Protein AF-A0A917M092-F1 (afdb_monomer_lite)

Radius of gyration: 10.57 Å; chains: 1; bounding box: 28×21×24 Å

Structure (mmCIF, N/CA/C/O backbone):
data_AF-A0A917M092-F1
#
_entry.id   AF-A0A917M092-F1
#
loop_
_atom_site.group_PDB
_atom_site.id
_atom_site.type_symbol
_atom_site.label_atom_id
_atom_site.label_alt_id
_atom_site.label_comp_id
_atom_site.label_asym_id
_atom_site.label_entity_id
_atom_site.label_seq_id
_atom_site.pdbx_PDB_ins_code
_atom_site.Cartn_x
_atom_site.Cartn_y
_atom_site.Cartn_z
_atom_site.occupancy
_atom_site.B_iso_or_equiv
_atom_site.auth_seq_id
_atom_site.auth_comp_id
_atom_site.auth_asym_id
_atom_site.auth_atom_id
_atom_site.pdbx_PDB_model_num
ATOM 1 N N . MET A 1 1 ? -0.856 6.044 8.280 1.00 82.50 1 MET A N 1
ATOM 2 C CA . MET A 1 1 ? -0.445 5.678 6.900 1.00 82.50 1 MET A CA 1
ATOM 3 C C . MET A 1 1 ? -1.156 4.419 6.378 1.00 82.50 1 MET A C 1
ATOM 5 O O . MET A 1 1 ? -1.835 4.504 5.363 1.00 82.50 1 MET A O 1
ATOM 9 N N . LEU A 1 2 ? -1.067 3.265 7.058 1.00 82.44 2 LEU A N 1
ATOM 10 C CA . LEU A 1 2 ? -1.672 1.991 6.607 1.00 82.44 2 LEU A CA 1
ATOM 11 C C . LEU A 1 2 ? -3.188 2.055 6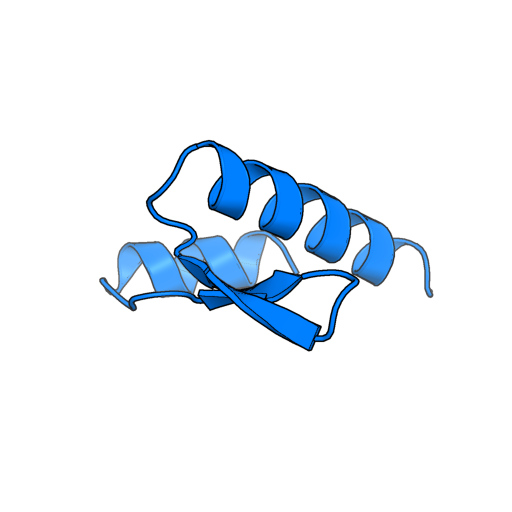.351 1.00 82.44 2 LEU A C 1
ATOM 13 O O . LEU A 1 2 ? -3.658 1.570 5.326 1.00 82.44 2 LEU A O 1
ATOM 17 N N . THR A 1 3 ? -3.952 2.711 7.229 1.00 85.19 3 THR A N 1
ATOM 18 C CA . THR A 1 3 ? -5.405 2.879 7.053 1.00 85.19 3 THR A CA 1
ATOM 19 C C . THR A 1 3 ? -5.745 3.636 5.768 1.00 85.19 3 THR A C 1
ATOM 21 O O . THR A 1 3 ? -6.655 3.250 5.045 1.00 85.19 3 THR A O 1
ATOM 24 N N . PHE A 1 4 ? -4.970 4.671 5.435 1.00 86.06 4 PHE A N 1
ATOM 25 C CA . PHE A 1 4 ? -5.148 5.460 4.214 1.00 86.06 4 PHE A CA 1
ATOM 26 C C . PHE A 1 4 ? -4.890 4.624 2.952 1.00 86.06 4 PHE A C 1
ATOM 28 O O . PHE A 1 4 ? -5.694 4.635 2.021 1.00 86.06 4 PHE A O 1
ATOM 35 N N . VAL A 1 5 ? -3.822 3.824 2.961 1.00 87.38 5 VAL A N 1
ATOM 36 C CA . VAL A 1 5 ? -3.519 2.839 1.911 1.00 87.38 5 VAL A CA 1
ATOM 37 C C . VAL A 1 5 ? -4.661 1.827 1.748 1.00 87.38 5 VAL A C 1
ATOM 39 O O . VAL A 1 5 ? -5.054 1.523 0.620 1.00 87.38 5 VAL A O 1
ATOM 42 N N . GLY A 1 6 ? -5.230 1.343 2.856 1.00 86.62 6 GLY A N 1
ATOM 43 C CA . GLY A 1 6 ? -6.390 0.449 2.849 1.00 86.62 6 GLY A CA 1
ATOM 44 C C . GLY A 1 6 ? -7.604 1.066 2.152 1.00 86.62 6 GLY A C 1
ATOM 45 O O . GLY A 1 6 ? -8.211 0.431 1.290 1.00 86.62 6 GLY A O 1
ATOM 46 N N . THR A 1 7 ? -7.907 2.335 2.437 1.00 90.75 7 THR A N 1
ATOM 47 C CA . THR A 1 7 ? -9.014 3.056 1.791 1.00 90.75 7 THR A CA 1
ATOM 48 C C . THR A 1 7 ? -8.792 3.241 0.287 1.00 90.75 7 THR A C 1
ATOM 50 O O . THR A 1 7 ? -9.740 3.155 -0.492 1.00 90.75 7 THR A O 1
ATOM 53 N N . LEU A 1 8 ? -7.552 3.479 -0.152 1.00 88.75 8 LEU A N 1
ATOM 54 C CA . LEU A 1 8 ? -7.228 3.591 -1.579 1.00 88.75 8 LEU A CA 1
ATOM 55 C C . LEU A 1 8 ? -7.360 2.245 -2.305 1.00 88.75 8 LEU A C 1
ATOM 57 O O . LEU A 1 8 ? -7.934 2.197 -3.393 1.00 88.75 8 LEU A O 1
ATOM 61 N N . ARG A 1 9 ? -6.916 1.142 -1.686 1.00 85.75 9 ARG A N 1
ATOM 62 C CA . ARG A 1 9 ? -7.124 -0.213 -2.228 1.00 85.75 9 ARG A CA 1
ATOM 63 C C . ARG A 1 9 ? -8.604 -0.566 -2.341 1.00 85.75 9 ARG A C 1
ATOM 65 O O . ARG A 1 9 ? -9.016 -1.093 -3.368 1.00 85.75 9 ARG A O 1
ATOM 72 N N . ALA A 1 10 ? -9.407 -0.233 -1.329 1.00 89.31 10 ALA A N 1
ATOM 73 C CA . ALA A 1 10 ? -10.854 -0.460 -1.351 1.00 89.31 10 ALA A CA 1
ATOM 74 C C . ALA A 1 10 ? -11.560 0.300 -2.492 1.00 89.31 10 ALA A C 1
ATOM 76 O O . ALA A 1 10 ? -12.600 -0.134 -2.975 1.00 89.31 10 ALA A O 1
ATOM 77 N N . ARG A 1 11 ? -10.971 1.408 -2.961 1.00 92.88 11 ARG A N 1
ATOM 78 C CA . ARG A 1 11 ? -11.432 2.178 -4.128 1.00 92.88 11 ARG A CA 1
ATOM 79 C C . ARG A 1 11 ? -10.904 1.657 -5.471 1.00 92.88 11 ARG A C 1
ATOM 81 O O . ARG A 1 11 ? -11.149 2.286 -6.493 1.00 92.88 11 ARG A O 1
ATOM 88 N N . GLY A 1 12 ? -10.167 0.544 -5.486 1.00 88.94 12 GLY A N 1
ATOM 89 C CA . GLY A 1 12 ? -9.579 -0.023 -6.703 1.00 88.94 12 GLY A CA 1
ATOM 90 C C . GLY A 1 12 ? -8.376 0.756 -7.244 1.00 88.94 12 GLY A C 1
ATOM 91 O O . GLY A 1 12 ? -7.990 0.557 -8.396 1.00 88.94 12 GLY A O 1
ATOM 92 N N . ALA A 1 13 ? -7.774 1.644 -6.445 1.00 90.44 13 ALA A N 1
ATOM 93 C CA . ALA A 1 13 ? -6.596 2.388 -6.872 1.00 90.44 13 ALA A CA 1
ATOM 94 C C . ALA A 1 13 ? -5.390 1.448 -7.019 1.00 90.44 13 ALA A C 1
ATOM 96 O O . ALA A 1 13 ? -5.057 0.696 -6.099 1.00 90.44 13 ALA A O 1
ATOM 97 N N . ARG A 1 14 ? -4.697 1.531 -8.161 1.00 88.56 14 ARG A N 1
ATOM 98 C CA . ARG A 1 14 ? -3.411 0.853 -8.358 1.00 88.56 14 ARG A CA 1
ATOM 99 C C . ARG A 1 14 ? -2.324 1.632 -7.633 1.00 88.56 14 ARG A C 1
ATOM 101 O O . ARG A 1 14 ? -1.947 2.721 -8.059 1.00 88.56 14 ARG A O 1
ATOM 108 N N . LEU A 1 15 ? -1.839 1.075 -6.530 1.00 91.25 15 LEU A N 1
ATOM 109 C CA . LEU A 1 15 ? -0.787 1.689 -5.728 1.00 91.25 15 LEU A CA 1
ATOM 110 C C . LEU A 1 15 ? 0.583 1.181 -6.177 1.00 91.25 15 LEU A C 1
ATOM 112 O O . LEU A 1 15 ? 0.785 -0.024 -6.352 1.00 91.25 15 LEU A O 1
ATOM 116 N N . ARG A 1 16 ? 1.528 2.108 -6.313 1.00 91.69 16 ARG A N 1
ATOM 117 C CA . ARG A 1 16 ? 2.939 1.832 -6.590 1.00 91.69 16 ARG A CA 1
ATOM 118 C C . ARG A 1 16 ? 3.771 2.453 -5.478 1.00 91.69 16 ARG A C 1
ATOM 120 O O . ARG A 1 16 ? 3.429 3.526 -4.985 1.00 91.69 16 ARG A O 1
ATOM 127 N N . VAL A 1 17 ? 4.809 1.751 -5.048 1.00 89.56 17 VAL A N 1
ATOM 128 C CA . VAL A 1 17 ? 5.714 2.199 -3.985 1.00 89.56 17 VAL A CA 1
ATOM 129 C C . VAL A 1 17 ? 7.105 2.402 -4.562 1.00 89.56 17 VAL A C 1
ATOM 131 O O . VAL A 1 17 ? 7.536 1.616 -5.403 1.00 89.56 17 VAL A O 1
ATOM 134 N N . LEU A 1 18 ? 7.795 3.453 -4.127 1.00 89.25 18 LEU A N 1
ATOM 135 C CA . LEU A 1 18 ? 9.189 3.666 -4.489 1.00 89.25 18 LEU A CA 1
ATOM 136 C C . LEU A 1 18 ? 10.062 2.685 -3.698 1.00 89.25 18 LEU A C 1
ATOM 138 O O . LEU A 1 18 ? 9.960 2.605 -2.472 1.00 89.25 18 LEU A O 1
ATOM 142 N N . ASP A 1 19 ? 10.889 1.921 -4.397 1.00 82.38 19 ASP A N 1
ATOM 143 C CA . ASP A 1 19 ? 11.915 1.096 -3.783 1.00 82.38 19 ASP A CA 1
ATOM 144 C C . ASP A 1 19 ? 13.126 1.945 -3.353 1.00 82.38 19 ASP A C 1
ATOM 146 O O . ASP A 1 19 ? 13.233 3.142 -3.625 1.00 82.38 19 ASP A O 1
ATOM 150 N N . LEU A 1 20 ? 14.076 1.307 -2.671 1.00 79.88 20 LEU A N 1
ATOM 151 C CA . LEU A 1 20 ? 15.272 1.970 -2.139 1.00 79.88 20 LEU A CA 1
ATOM 152 C C . LEU A 1 20 ? 16.316 2.326 -3.213 1.00 79.88 20 LEU A C 1
ATOM 154 O O . LEU A 1 20 ? 17.326 2.954 -2.911 1.00 79.88 20 LEU A O 1
ATOM 158 N N . ARG A 1 21 ? 16.099 1.901 -4.458 1.00 86.12 21 ARG A N 1
ATOM 159 C CA . ARG A 1 21 ? 16.916 2.215 -5.636 1.00 86.12 21 ARG A CA 1
ATOM 160 C C . ARG A 1 21 ? 16.280 3.311 -6.500 1.00 86.12 21 ARG A C 1
ATOM 162 O O . ARG A 1 21 ? 16.850 3.656 -7.531 1.00 86.12 21 ARG A O 1
ATOM 169 N N . GLY A 1 22 ? 15.132 3.858 -6.091 1.00 85.31 22 GLY A N 1
ATOM 170 C CA . GLY A 1 22 ? 14.377 4.851 -6.857 1.00 85.31 22 GLY A CA 1
A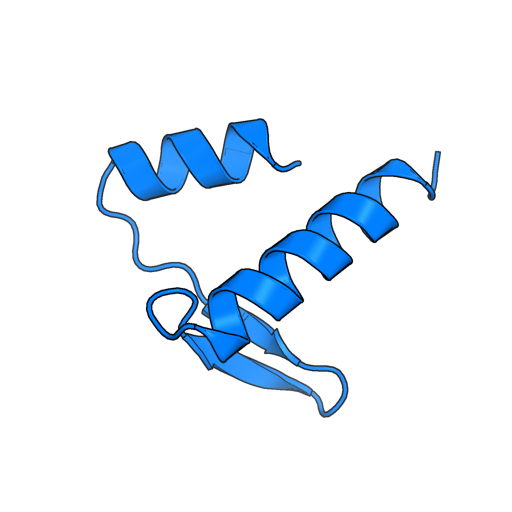TOM 171 C C . GLY A 1 22 ? 13.509 4.254 -7.970 1.00 85.31 22 GLY A C 1
ATOM 172 O O . GLY A 1 22 ? 12.983 4.997 -8.794 1.00 85.31 22 GLY A O 1
ATOM 173 N N . GLY A 1 23 ? 13.358 2.930 -8.013 1.00 89.44 23 GLY A N 1
ATOM 174 C CA . GLY A 1 23 ? 12.428 2.234 -8.895 1.00 89.44 23 GLY A CA 1
ATOM 175 C C . GLY A 1 23 ? 11.015 2.203 -8.320 1.00 89.44 23 GLY A C 1
ATOM 176 O O . GLY A 1 23 ? 10.804 2.344 -7.120 1.00 89.44 23 GLY A O 1
ATOM 177 N N . GLU A 1 24 ? 10.016 2.003 -9.171 1.00 91.00 24 GLU A N 1
ATOM 178 C CA . GLU A 1 24 ? 8.621 1.888 -8.745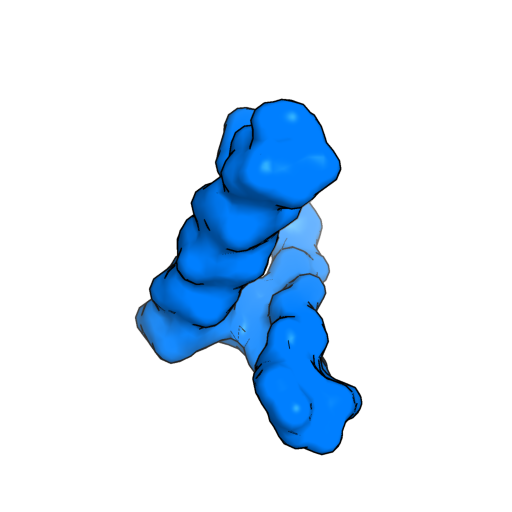 1.00 91.00 24 GLU A CA 1
ATOM 179 C C . GLU A 1 24 ? 8.177 0.424 -8.752 1.00 91.00 24 GLU A C 1
ATOM 181 O O . GLU A 1 24 ? 8.260 -0.257 -9.776 1.00 91.00 24 GLU A O 1
ATOM 186 N N . MET A 1 25 ? 7.616 -0.042 -7.640 1.00 91.25 25 MET A N 1
ATOM 187 C CA . MET A 1 25 ? 7.150 -1.414 -7.476 1.00 91.25 25 MET A CA 1
ATOM 188 C C . MET A 1 25 ? 5.629 -1.482 -7.331 1.00 91.25 25 MET A C 1
ATOM 190 O O . MET A 1 25 ? 5.019 -0.727 -6.571 1.00 91.25 25 MET A O 1
ATOM 194 N N . ASP A 1 26 ? 5.007 -2.410 -8.062 1.00 92.12 26 ASP A N 1
ATOM 195 C CA . ASP A 1 26 ? 3.569 -2.666 -7.977 1.00 92.12 26 ASP A CA 1
ATOM 196 C C . ASP A 1 26 ? 3.221 -3.359 -6.653 1.00 92.12 26 ASP A C 1
ATOM 198 O O . ASP A 1 26 ? 3.716 -4.446 -6.337 1.00 92.12 26 ASP A O 1
ATOM 202 N N . THR A 1 27 ? 2.328 -2.739 -5.887 1.00 92.31 27 THR A N 1
ATOM 203 C CA . THR A 1 27 ? 1.885 -3.227 -4.578 1.00 92.31 27 THR A CA 1
ATOM 204 C C . THR A 1 27 ? 0.868 -4.375 -4.661 1.00 92.31 27 THR A C 1
ATOM 206 O O . THR A 1 27 ? 0.484 -4.919 -3.625 1.00 92.31 27 THR A O 1
ATOM 209 N N . HIS A 1 28 ? 0.418 -4.765 -5.859 1.00 89.75 28 HIS A N 1
ATOM 210 C CA . HIS A 1 28 ? -0.335 -6.005 -6.090 1.00 89.75 28 HIS A CA 1
ATOM 211 C C . HIS A 1 28 ? 0.560 -7.248 -6.101 1.00 89.75 28 HIS A C 1
ATOM 213 O O . HIS A 1 28 ? 0.061 -8.363 -5.962 1.00 89.75 28 HIS A O 1
ATOM 219 N N . THR A 1 29 ? 1.876 -7.073 -6.225 1.00 92.19 29 THR A N 1
ATOM 220 C CA . THR A 1 29 ? 2.829 -8.170 -6.045 1.00 92.19 29 THR A CA 1
ATOM 221 C C . THR A 1 29 ? 3.081 -8.421 -4.551 1.00 92.19 29 THR A C 1
ATOM 223 O O . THR A 1 29 ? 3.048 -7.468 -3.760 1.00 92.19 29 THR A O 1
ATOM 226 N N . PRO A 1 30 ? 3.389 -9.667 -4.137 1.00 91.00 30 PRO A N 1
ATOM 227 C CA . PRO A 1 30 ? 3.758 -9.961 -2.751 1.00 91.00 30 PRO A CA 1
ATOM 228 C C . PRO A 1 30 ? 4.901 -9.068 -2.241 1.00 91.00 30 PRO A C 1
ATOM 230 O O . PRO A 1 30 ? 4.813 -8.499 -1.152 1.00 91.00 30 PRO A O 1
ATOM 233 N N . THR A 1 31 ? 5.929 -8.861 -3.070 1.00 91.81 31 THR A N 1
ATOM 234 C CA . THR A 1 31 ? 7.096 -8.027 -2.751 1.00 91.81 31 THR A CA 1
ATOM 235 C C . THR A 1 31 ? 6.723 -6.555 -2.564 1.00 91.81 31 THR A C 1
ATOM 237 O O . THR A 1 31 ? 7.096 -5.944 -1.562 1.00 91.81 31 THR A O 1
ATOM 240 N N . GLY A 1 32 ? 5.933 -5.978 -3.477 1.00 90.88 32 GLY A N 1
ATOM 241 C CA . GLY A 1 32 ? 5.490 -4.585 -3.375 1.00 90.88 32 GLY A CA 1
ATOM 242 C C . GLY A 1 32 ? 4.592 -4.319 -2.170 1.00 90.88 32 GLY A C 1
ATOM 243 O O . GLY A 1 32 ? 4.700 -3.268 -1.541 1.00 90.88 32 GLY A O 1
ATOM 244 N N . SER A 1 33 ? 3.740 -5.279 -1.800 1.00 90.06 33 SER A N 1
ATOM 245 C CA . SER A 1 33 ? 2.900 -5.157 -0.605 1.00 90.06 33 SER A CA 1
ATOM 246 C C . SER A 1 33 ? 3.721 -5.173 0.689 1.00 90.06 33 SER A C 1
ATOM 248 O O . SER A 1 33 ? 3.418 -4.428 1.626 1.00 90.06 33 SER A O 1
ATOM 250 N N . MET A 1 34 ? 4.779 -5.986 0.744 1.00 91.94 34 MET A N 1
ATOM 251 C CA . MET A 1 34 ? 5.676 -6.034 1.899 1.00 91.94 34 MET A CA 1
ATOM 252 C C . MET A 1 34 ? 6.455 -4.721 2.054 1.00 91.94 34 MET A C 1
ATOM 254 O O . MET A 1 34 ? 6.445 -4.137 3.137 1.00 91.94 34 MET A O 1
ATOM 258 N N . VAL A 1 35 ? 7.045 -4.202 0.970 1.00 90.62 35 VAL A N 1
ATOM 259 C CA . VAL A 1 35 ? 7.772 -2.917 0.992 1.00 90.62 35 VAL A CA 1
ATOM 260 C C . VAL A 1 35 ? 6.856 -1.762 1.389 1.00 90.62 35 VAL A C 1
ATOM 262 O O . VAL A 1 35 ? 7.222 -0.960 2.243 1.00 90.62 35 VAL A O 1
ATOM 265 N N . LEU A 1 36 ? 5.634 -1.709 0.853 1.00 89.50 36 LEU A N 1
ATOM 266 C CA . LEU A 1 36 ? 4.637 -0.714 1.252 1.00 89.50 36 LEU A CA 1
ATOM 267 C C . LEU A 1 36 ? 4.337 -0.758 2.755 1.00 89.50 36 LEU A C 1
ATOM 269 O O . LEU A 1 36 ? 4.213 0.288 3.386 1.00 89.50 36 LEU A O 1
ATOM 273 N N . THR A 1 37 ? 4.231 -1.957 3.330 1.00 89.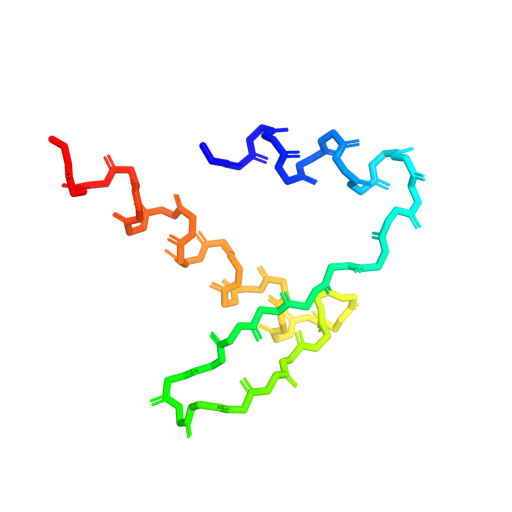50 37 THR A N 1
ATOM 274 C CA . THR A 1 37 ? 3.968 -2.135 4.764 1.00 89.50 37 THR A CA 1
ATOM 275 C C . THR A 1 37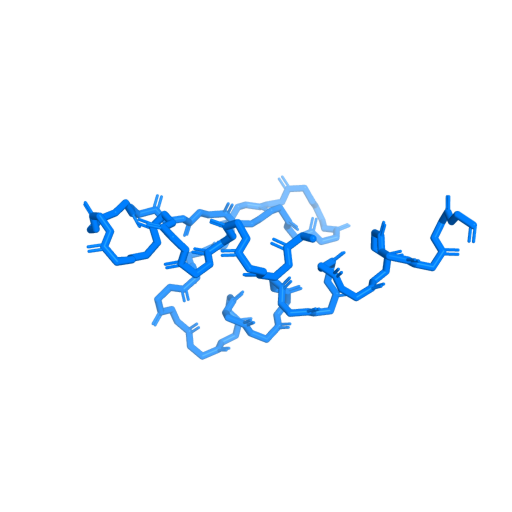 ? 5.131 -1.615 5.605 1.00 89.50 37 THR A C 1
ATOM 277 O O . THR A 1 37 ? 4.903 -0.881 6.564 1.00 89.50 37 THR A O 1
ATOM 280 N N . VAL A 1 38 ? 6.372 -1.922 5.213 1.00 89.88 38 VAL A N 1
ATOM 281 C CA . VAL A 1 38 ? 7.582 -1.418 5.883 1.00 89.88 38 VAL A CA 1
ATOM 282 C C . VAL A 1 38 ? 7.664 0.105 5.792 1.00 89.88 38 VAL A C 1
ATOM 284 O O . VAL A 1 38 ? 7.806 0.759 6.819 1.00 89.88 38 VAL A O 1
ATOM 287 N N . MET A 1 39 ? 7.489 0.688 4.603 1.00 88.06 39 MET A N 1
ATOM 288 C CA . MET A 1 39 ? 7.511 2.147 4.420 1.00 88.06 39 MET A CA 1
ATOM 289 C C . MET A 1 39 ? 6.402 2.838 5.221 1.00 88.06 39 MET A C 1
ATOM 291 O O . MET A 1 39 ? 6.621 3.888 5.818 1.00 88.06 39 MET A O 1
ATOM 295 N N . ALA A 1 40 ? 5.213 2.234 5.289 1.00 86.94 40 ALA A N 1
ATOM 296 C CA . ALA A 1 40 ? 4.109 2.766 6.077 1.00 86.94 40 ALA A CA 1
ATOM 297 C C . ALA A 1 40 ? 4.309 2.619 7.594 1.00 86.94 40 ALA A C 1
ATOM 299 O O . ALA A 1 40 ? 3.712 3.387 8.351 1.00 86.94 40 ALA A O 1
ATOM 300 N N . ALA A 1 41 ? 5.107 1.649 8.043 1.00 87.81 41 ALA A N 1
ATOM 301 C CA . ALA A 1 41 ? 5.536 1.522 9.432 1.00 87.81 41 ALA A CA 1
ATOM 302 C C . ALA A 1 41 ? 6.638 2.53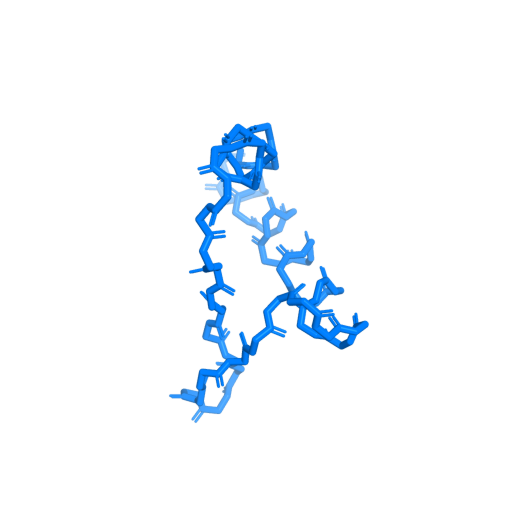9 9.767 1.00 87.81 41 ALA A C 1
ATOM 304 O O . ALA A 1 41 ? 6.506 3.251 10.755 1.00 87.81 41 ALA A O 1
ATOM 305 N N . LEU A 1 42 ? 7.657 2.680 8.910 1.00 87.19 42 LEU A N 1
ATOM 306 C CA . LEU A 1 42 ? 8.706 3.702 9.035 1.00 87.19 42 LEU A CA 1
ATOM 307 C C . LEU A 1 42 ? 8.099 5.101 9.137 1.00 87.19 42 LEU A C 1
ATOM 309 O O . LEU A 1 42 ? 8.358 5.812 10.095 1.00 87.19 42 LEU A O 1
ATOM 313 N N . ALA A 1 43 ? 7.176 5.447 8.239 1.00 84.69 43 ALA A N 1
ATOM 314 C CA . ALA A 1 43 ? 6.507 6.745 8.262 1.00 84.69 43 ALA A CA 1
ATOM 315 C C . ALA A 1 43 ? 5.669 7.019 9.530 1.00 84.69 43 ALA A C 1
ATOM 317 O O . ALA A 1 43 ? 5.258 8.156 9.740 1.00 84.69 43 ALA A O 1
ATOM 318 N N . GLN A 1 44 ? 5.368 6.000 10.345 1.00 82.31 44 GLN A N 1
ATOM 319 C CA . GLN A 1 44 ? 4.727 6.170 11.656 1.00 82.31 44 GLN A CA 1
ATOM 320 C C . GLN A 1 44 ? 5.733 6.362 12.797 1.00 82.31 44 GLN A C 1
ATOM 322 O O . GLN A 1 44 ? 5.328 6.829 13.852 1.00 82.31 44 GLN A O 1
ATOM 327 N N . MET A 1 45 ? 7.002 5.992 12.603 1.00 87.25 45 MET A N 1
ATOM 328 C CA . MET A 1 45 ? 8.076 6.138 13.595 1.00 87.25 45 MET A CA 1
ATOM 329 C C . MET A 1 45 ? 8.822 7.471 13.479 1.00 87.25 45 MET A C 1
ATOM 331 O O . MET A 1 45 ? 9.508 7.865 14.411 1.00 87.25 45 MET A O 1
ATOM 335 N N . GLU A 1 46 ? 8.677 8.177 12.358 1.00 73.75 46 GLU A N 1
ATOM 336 C CA . GLU A 1 46 ? 9.248 9.515 12.133 1.00 73.75 46 GLU A CA 1
ATOM 337 C C . GLU A 1 46 ? 8.450 10.628 12.867 1.00 73.75 46 GLU A C 1
ATOM 339 O O . GLU A 1 46 ? 8.406 11.767 12.400 1.00 73.75 46 GLU A O 1
ATOM 344 N N . TRP A 1 47 ? 7.773 10.289 13.976 1.00 52.91 47 TRP A N 1
ATOM 345 C CA . TRP A 1 47 ? 6.949 11.173 14.814 1.00 52.91 47 TRP A CA 1
ATOM 346 C C . TRP A 1 47 ? 7.251 10.946 16.295 1.00 52.91 47 TRP A C 1
ATOM 348 O O . TRP A 1 47 ? 7.133 9.783 16.745 1.00 52.91 47 TRP A O 1
#

Organism: NCBI:txid1176249

Sequence (47 aa):
MLTFVGTLRARGARLRVLDLRGGEMDTHTPTGSMVLTVMAALAQMEW

pLDDT: mean 87.34, std 6.29, range [52.91, 92.88]

Secondary structure (DSSP, 8-state):
-HHHHHHHHHTT---EEE-TTS-EEETTSHHHHHHHHHHHHHHHH--

Foldseek 3Di:
DVVVVVVCVVVVHFDWDQDPVRDIHTCVDPVRVVVVVVVVVVVVVVD

InterPro domains:
  IPR006119 Resolvase, N-terminal catalytic domain [PF00239] (2-46)
  IPR006119 Resolvase, N-terminal catalytic domain [PS51736] (1-47)
  IPR036162 Resolvase-like, N-terminal catalytic domain superfamily [G3DSA:3.40.50.1390] (1-47)
  IPR036162 Resolvase-like, N-terminal catalytic domain superfamily [SSF53041] (2-46)